Protein AF-A0AAN2FCY9-F1 (afdb_monomer_lite)

Secondary structure (DSSP, 8-state):
--SSSS----TTT--S-GGGS-HHHHHHHHHHHHHHHHHHTT--GGGHHHHTTT--------TT--GGGS-TTHHHHHHHHHHHHHHHHHHHHHHHHTTTT--

Structure (mmCIF, N/CA/C/O backbone):
data_AF-A0AAN2FCY9-F1
#
_entry.id   AF-A0AAN2FCY9-F1
#
loop_
_atom_site.group_PDB
_atom_site.id
_atom_site.type_symbol
_atom_site.label_atom_id
_atom_site.label_alt_id
_atom_site.label_comp_id
_atom_site.label_asym_id
_atom_site.label_entity_id
_atom_site.label_seq_id
_atom_site.pdbx_PDB_ins_code
_atom_site.Cartn_x
_atom_site.Cartn_y
_atom_site.Cartn_z
_atom_site.occupancy
_atom_site.B_iso_or_equiv
_atom_site.auth_seq_id
_atom_site.auth_comp_id
_atom_site.auth_asym_id
_atom_site.auth_atom_id
_atom_site.pdbx_PDB_model_num
ATOM 1 N N . MET A 1 1 ? -4.922 -1.945 -12.453 1.00 72.69 1 MET A N 1
ATOM 2 C CA . MET A 1 1 ? -6.132 -2.781 -12.609 1.00 72.69 1 MET A CA 1
ATOM 3 C C . MET A 1 1 ? -5.690 -4.222 -12.648 1.00 72.69 1 MET A C 1
ATOM 5 O O . MET A 1 1 ? -4.809 -4.531 -13.440 1.00 72.69 1 MET A O 1
ATOM 9 N N . THR A 1 2 ? -6.313 -5.089 -11.850 1.00 75.06 2 THR A N 1
ATOM 10 C CA . THR A 1 2 ? -5.868 -6.485 -11.695 1.00 75.06 2 THR A CA 1
ATOM 11 C C . THR A 1 2 ? -7.050 -7.466 -11.743 1.00 75.06 2 THR A C 1
ATOM 13 O O . THR A 1 2 ? -7.514 -7.925 -10.702 1.00 75.06 2 THR A O 1
ATOM 16 N N . PRO A 1 3 ? -7.630 -7.743 -12.927 1.00 69.44 3 PRO A N 1
ATOM 17 C CA . PRO A 1 3 ? -8.898 -8.471 -13.047 1.00 69.44 3 PRO A CA 1
ATOM 18 C C . PRO A 1 3 ? -8.768 -10.005 -13.072 1.00 69.44 3 PRO A C 1
ATOM 20 O O . PRO A 1 3 ? -9.750 -10.706 -12.846 1.00 69.44 3 PRO A O 1
ATOM 23 N N . ASN A 1 4 ? -7.598 -10.546 -13.398 1.00 73.81 4 ASN A N 1
ATOM 24 C CA . ASN A 1 4 ? -7.377 -11.969 -13.706 1.00 73.81 4 ASN A CA 1
ATOM 25 C C . ASN A 1 4 ? -6.072 -12.509 -13.094 1.00 73.81 4 ASN A C 1
ATOM 27 O O . ASN A 1 4 ? -5.522 -13.491 -13.583 1.00 73.81 4 ASN A O 1
ATOM 31 N N . GLY A 1 5 ? -5.555 -11.843 -12.060 1.00 77.06 5 GLY A N 1
ATOM 32 C CA . GLY A 1 5 ? -4.255 -12.169 -11.474 1.00 77.06 5 GLY A CA 1
ATOM 33 C C . GLY A 1 5 ? -3.060 -11.525 -12.182 1.00 77.06 5 GLY A C 1
ATOM 34 O O . GLY A 1 5 ? -1.940 -11.688 -11.714 1.00 77.06 5 GLY A O 1
ATOM 35 N N . GLU A 1 6 ? -3.280 -10.757 -13.250 1.00 83.94 6 GLU A N 1
ATOM 36 C CA . GLU A 1 6 ? -2.250 -9.931 -13.882 1.00 83.94 6 GLU A CA 1
ATOM 37 C C . GLU A 1 6 ? -2.511 -8.449 -13.613 1.00 83.94 6 GLU A C 1
ATOM 39 O O . GLU A 1 6 ? -3.654 -7.989 -13.670 1.00 83.94 6 GLU A O 1
ATOM 44 N N . MET A 1 7 ? -1.447 -7.695 -13.327 1.00 85.62 7 MET A N 1
ATOM 45 C CA . MET A 1 7 ? -1.528 -6.248 -13.141 1.00 85.62 7 MET A CA 1
ATOM 46 C C . MET A 1 7 ? -1.379 -5.531 -14.484 1.00 85.62 7 MET A C 1
ATOM 48 O O . MET A 1 7 ? -0.337 -5.606 -15.134 1.00 85.62 7 MET A O 1
ATOM 52 N N . TYR A 1 8 ? -2.403 -4.775 -14.864 1.00 82.94 8 TYR A N 1
ATOM 53 C CA . TYR A 1 8 ? -2.391 -3.894 -16.026 1.00 82.94 8 TYR A CA 1
ATOM 54 C C . TYR A 1 8 ? -2.224 -2.447 -15.569 1.00 82.94 8 TYR A C 1
ATOM 56 O O . TYR A 1 8 ? -3.056 -1.902 -14.826 1.00 82.94 8 TYR A O 1
ATOM 64 N N . PHE A 1 9 ? -1.147 -1.831 -16.049 1.00 82.62 9 PHE A N 1
ATOM 65 C CA . PHE A 1 9 ? -0.813 -0.430 -15.823 1.00 82.62 9 PHE A CA 1
ATOM 66 C C . PHE A 1 9 ? -1.008 0.363 -17.113 1.00 82.62 9 PHE A C 1
ATOM 68 O O . PHE A 1 9 ? -0.779 -0.149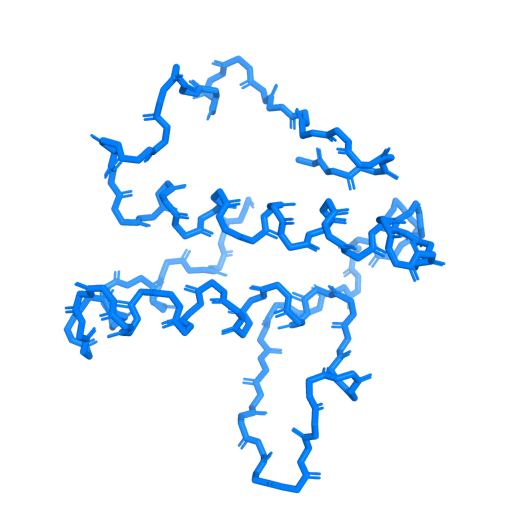 -18.211 1.00 82.62 9 PHE A O 1
ATOM 75 N N . ARG A 1 10 ? -1.409 1.631 -16.984 1.00 80.75 10 ARG A N 1
ATOM 76 C CA . ARG A 1 10 ? -1.299 2.567 -18.105 1.00 80.75 10 ARG A CA 1
ATOM 77 C C . ARG A 1 10 ? 0.182 2.877 -18.317 1.00 80.75 10 ARG A C 1
ATOM 79 O O . ARG A 1 10 ? 0.979 2.760 -17.386 1.00 80.75 10 ARG A O 1
ATOM 86 N N . LYS A 1 11 ? 0.563 3.279 -19.529 1.00 81.31 11 LYS A N 1
ATOM 87 C CA . LYS A 1 11 ? 1.972 3.542 -19.860 1.00 81.31 11 LYS A CA 1
ATOM 88 C C . LYS A 1 11 ? 2.592 4.586 -18.923 1.00 81.31 11 LYS A C 1
ATOM 90 O O . LYS A 1 11 ? 3.763 4.479 -18.586 1.00 81.31 11 LYS A O 1
ATOM 95 N N . GLU A 1 12 ? 1.793 5.551 -18.482 1.00 82.38 12 GLU A N 1
ATOM 96 C CA . GLU A 1 12 ? 2.198 6.658 -17.614 1.00 82.38 12 GLU A CA 1
ATOM 97 C C . GLU A 1 12 ? 2.397 6.233 -16.153 1.00 82.38 12 GLU A C 1
ATOM 99 O O . GLU A 1 12 ? 3.121 6.897 -15.418 1.00 82.38 12 GLU A O 1
ATOM 104 N N . THR A 1 13 ? 1.758 5.140 -15.722 1.00 79.06 13 THR A N 1
ATOM 105 C CA . THR A 1 13 ? 1.813 4.649 -14.335 1.00 79.06 13 THR A CA 1
ATOM 106 C C . THR A 1 13 ? 2.685 3.409 -14.169 1.00 79.06 13 THR A C 1
ATOM 108 O O . THR A 1 13 ? 2.973 3.004 -13.044 1.00 79.06 13 THR A O 1
ATOM 111 N N . TYR A 1 14 ? 3.125 2.803 -15.273 1.00 88.31 14 TYR A N 1
ATOM 112 C CA . TYR A 1 14 ? 4.042 1.674 -15.249 1.00 88.31 14 TYR A CA 1
ATOM 113 C C . TYR A 1 14 ? 5.444 2.098 -14.800 1.00 88.31 14 TYR A C 1
ATOM 115 O O . TYR A 1 14 ? 6.019 3.063 -15.305 1.00 88.31 14 TYR A O 1
ATOM 123 N N . LEU A 1 15 ? 6.028 1.308 -13.902 1.00 90.62 15 LEU A N 1
ATOM 124 C CA . LEU A 1 15 ? 7.408 1.446 -13.453 1.00 90.62 15 LEU A CA 1
ATOM 125 C C . LEU A 1 15 ? 8.114 0.101 -13.608 1.00 90.62 15 LEU A C 1
ATOM 127 O O . LEU A 1 15 ? 7.530 -0.951 -13.351 1.00 90.62 15 LEU A O 1
ATOM 131 N N . LYS A 1 16 ? 9.389 0.141 -14.011 1.00 92.69 16 LYS A N 1
ATOM 132 C CA . LYS A 1 16 ? 10.202 -1.069 -14.208 1.00 92.69 16 LYS A CA 1
ATOM 133 C C . LYS A 1 16 ? 10.415 -1.840 -12.903 1.00 92.69 16 LYS A C 1
ATOM 135 O O . LYS A 1 16 ? 10.469 -3.064 -12.918 1.00 92.69 16 LYS A O 1
ATOM 140 N N . ASP A 1 17 ? 10.548 -1.115 -11.797 1.00 94.31 17 ASP A N 1
ATOM 141 C CA . ASP A 1 17 ? 10.724 -1.679 -10.465 1.00 94.31 17 ASP A CA 1
ATOM 142 C C . ASP A 1 17 ? 10.040 -0.775 -9.437 1.00 94.31 17 ASP A C 1
ATOM 144 O O . ASP A 1 17 ? 10.542 0.299 -9.109 1.00 94.31 17 ASP A O 1
ATOM 148 N N . PHE A 1 18 ? 8.883 -1.203 -8.934 1.00 93.19 18 PHE A N 1
ATOM 149 C CA . PHE A 1 18 ? 8.134 -0.454 -7.926 1.00 93.19 18 PHE A CA 1
ATOM 150 C C . PHE A 1 18 ? 8.857 -0.412 -6.571 1.00 93.19 18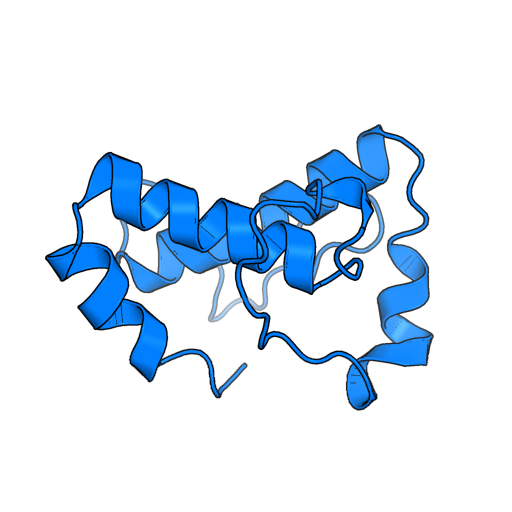 PHE A C 1
ATOM 152 O O . PHE A 1 18 ? 8.649 0.533 -5.811 1.00 93.19 18 PHE A O 1
ATOM 159 N N . SER A 1 19 ? 9.751 -1.359 -6.265 1.00 93.44 19 SER A N 1
ATOM 160 C CA . SER A 1 19 ? 10.422 -1.441 -4.959 1.00 93.44 19 SER A CA 1
ATOM 161 C C . SER A 1 19 ? 11.396 -0.285 -4.694 1.00 93.44 19 SER A C 1
ATOM 163 O O . SER A 1 19 ? 11.648 0.053 -3.534 1.00 93.44 19 SER A O 1
ATOM 165 N N . LEU A 1 20 ? 11.884 0.354 -5.763 1.00 94.06 20 LEU A N 1
ATOM 166 C CA . LEU A 1 20 ? 12.835 1.471 -5.745 1.00 94.06 20 LEU A CA 1
ATOM 167 C C . LEU A 1 20 ? 12.160 2.840 -5.942 1.00 94.06 20 LEU A C 1
ATOM 169 O O . LEU A 1 20 ? 12.824 3.827 -6.253 1.00 94.06 20 LEU A O 1
ATOM 173 N N . THR A 1 21 ? 10.834 2.912 -5.802 1.00 92.00 21 THR A N 1
ATOM 174 C CA . THR A 1 21 ? 10.045 4.114 -6.128 1.00 92.00 21 THR A CA 1
ATOM 175 C C . THR A 1 21 ? 9.480 4.796 -4.880 1.00 92.00 21 THR A C 1
ATOM 177 O O . THR A 1 21 ? 9.823 4.434 -3.753 1.00 92.00 21 THR A O 1
ATOM 180 N N . SER A 1 22 ? 8.632 5.816 -5.058 1.00 92.62 22 SER A N 1
ATOM 181 C CA . SER A 1 22 ? 7.980 6.523 -3.951 1.00 92.62 22 SER A CA 1
ATOM 182 C C . SER A 1 22 ? 7.143 5.581 -3.073 1.00 92.62 22 SER A C 1
ATOM 184 O O . SER A 1 22 ? 6.679 4.531 -3.520 1.00 92.62 22 SER A O 1
ATOM 186 N N . LYS A 1 23 ? 6.902 5.979 -1.816 1.00 92.69 23 LYS A N 1
ATOM 187 C CA . LYS A 1 23 ? 6.025 5.239 -0.892 1.00 92.69 23 LYS A CA 1
ATOM 188 C C . LYS A 1 23 ? 4.630 5.038 -1.488 1.00 92.69 23 LYS A C 1
ATOM 190 O O . LYS A 1 23 ? 4.118 3.929 -1.431 1.00 92.69 23 LYS A O 1
ATOM 195 N N . SER A 1 24 ? 4.082 6.072 -2.127 1.00 90.06 24 SER A N 1
ATOM 196 C CA . SER A 1 24 ? 2.811 6.020 -2.856 1.00 90.06 24 SER A CA 1
ATOM 197 C C . SER A 1 24 ? 2.783 4.929 -3.936 1.00 90.06 24 SER A C 1
ATOM 199 O O . SER A 1 24 ? 1.865 4.117 -3.977 1.00 90.06 24 SER A O 1
ATOM 201 N N . ASN A 1 25 ? 3.829 4.833 -4.763 1.00 91.12 25 ASN A N 1
ATOM 202 C CA . ASN A 1 25 ? 3.902 3.812 -5.812 1.00 91.12 25 ASN A CA 1
ATOM 203 C C . ASN A 1 25 ? 4.077 2.401 -5.233 1.00 91.12 25 ASN A C 1
ATOM 205 O O . ASN A 1 25 ? 3.498 1.447 -5.747 1.00 91.12 25 ASN A O 1
ATOM 209 N N . GLN A 1 26 ? 4.840 2.260 -4.148 1.00 93.81 26 GLN A N 1
ATOM 210 C CA . GLN A 1 26 ? 4.961 0.986 -3.437 1.00 93.81 26 GLN A CA 1
ATOM 211 C C . GLN A 1 26 ? 3.641 0.571 -2.780 1.00 93.81 26 GLN A C 1
ATOM 213 O O . GLN A 1 26 ? 3.267 -0.594 -2.853 1.00 93.81 26 GLN A O 1
ATOM 218 N N . HIS A 1 27 ? 2.919 1.514 -2.174 1.00 92.19 27 HIS A N 1
ATOM 219 C CA . HIS A 1 27 ? 1.590 1.294 -1.604 1.00 92.19 27 HIS A CA 1
ATOM 220 C C . HIS A 1 27 ? 0.603 0.825 -2.674 1.00 92.19 27 HIS A C 1
ATOM 222 O O . HIS A 1 27 ? -0.003 -0.235 -2.524 1.00 92.19 27 HIS A O 1
ATOM 228 N N . PHE A 1 28 ? 0.544 1.535 -3.802 1.00 89.00 28 PHE A N 1
ATOM 229 C CA . PHE A 1 28 ? -0.274 1.157 -4.951 1.00 89.00 28 PHE A CA 1
ATOM 230 C C . PHE A 1 28 ? 0.068 -0.242 -5.480 1.00 89.00 28 PHE A C 1
ATOM 232 O O . PHE A 1 28 ? -0.823 -1.051 -5.735 1.00 89.00 28 PHE A O 1
ATOM 239 N N . PHE A 1 29 ? 1.359 -0.558 -5.600 1.00 92.25 29 PHE A N 1
ATOM 240 C CA . PHE A 1 29 ? 1.801 -1.890 -5.998 1.00 92.25 29 PHE A CA 1
ATOM 241 C C . PHE A 1 29 ? 1.317 -2.966 -5.017 1.00 92.25 29 PHE A C 1
ATOM 243 O O . PHE A 1 29 ? 0.804 -3.994 -5.447 1.00 92.25 29 PHE A O 1
ATOM 250 N N . MET A 1 30 ? 1.427 -2.732 -3.706 1.00 94.44 30 MET A N 1
ATOM 251 C CA . MET A 1 30 ? 0.956 -3.676 -2.686 1.00 94.44 30 MET A CA 1
ATOM 252 C C . MET A 1 30 ? -0.568 -3.858 -2.709 1.00 94.44 30 MET A C 1
ATOM 254 O O . MET A 1 30 ? -1.054 -4.979 -2.522 1.00 94.44 30 MET A O 1
ATOM 258 N N . HIS A 1 31 ? -1.320 -2.790 -2.987 1.00 92.00 31 HIS A N 1
ATOM 259 C CA . HIS A 1 31 ? -2.769 -2.850 -3.194 1.00 92.00 31 HIS A CA 1
ATOM 260 C C . HIS A 1 31 ? -3.105 -3.774 -4.371 1.00 92.00 31 HIS A C 1
ATOM 262 O O . HIS A 1 31 ? -3.824 -4.762 -4.223 1.00 92.00 31 HIS A O 1
ATOM 268 N N . GLU A 1 32 ? -2.522 -3.521 -5.541 1.00 89.81 32 GLU A N 1
ATOM 269 C CA . GLU A 1 32 ? -2.790 -4.319 -6.742 1.00 89.81 32 GLU A CA 1
ATOM 270 C C . GLU A 1 32 ? -2.270 -5.763 -6.623 1.00 89.81 32 GLU A C 1
ATOM 272 O O . GLU A 1 32 ? -2.961 -6.700 -7.027 1.00 89.81 32 GLU A O 1
ATOM 277 N N . MET A 1 33 ? -1.134 -5.986 -5.959 1.00 93.62 33 MET A N 1
ATOM 278 C CA . MET A 1 33 ? -0.639 -7.332 -5.648 1.00 93.62 33 MET A CA 1
ATOM 279 C C . MET A 1 33 ? -1.561 -8.107 -4.706 1.00 93.62 33 MET A C 1
ATOM 281 O O . MET A 1 33 ? -1.669 -9.330 -4.822 1.00 93.62 33 MET A O 1
ATOM 285 N N . THR A 1 34 ? -2.274 -7.428 -3.809 1.00 93.00 34 THR A N 1
ATOM 286 C CA . THR A 1 34 ? -3.282 -8.096 -2.978 1.00 93.00 34 THR A CA 1
ATOM 287 C C . THR A 1 34 ? -4.432 -8.619 -3.832 1.00 93.00 34 THR A C 1
ATOM 289 O O . THR A 1 34 ? -4.925 -9.714 -3.584 1.00 93.00 34 THR A O 1
ATOM 292 N N . HIS A 1 35 ? -4.822 -7.910 -4.891 1.00 89.69 35 HIS A N 1
ATOM 293 C CA . HIS A 1 35 ? -5.813 -8.427 -5.834 1.00 89.69 35 HIS A CA 1
ATOM 294 C C . HIS A 1 35 ? -5.314 -9.646 -6.616 1.00 89.69 35 HIS A C 1
ATOM 296 O O . HIS A 1 35 ? -6.094 -10.572 -6.852 1.00 89.69 35 HIS A O 1
ATOM 302 N N . VAL A 1 36 ? -4.022 -9.699 -6.966 1.00 91.25 36 VAL A N 1
ATOM 303 C CA . VAL A 1 36 ? -3.412 -10.920 -7.525 1.00 91.25 36 VAL A CA 1
ATOM 304 C C . VAL A 1 36 ? -3.561 -12.080 -6.542 1.00 91.25 36 VAL A C 1
ATOM 306 O O . VAL A 1 36 ? -4.029 -13.156 -6.918 1.00 91.25 36 VAL A O 1
ATOM 309 N N . TRP A 1 37 ? -3.224 -11.849 -5.271 1.00 93.25 37 TRP A N 1
ATOM 310 C CA . TRP A 1 37 ? -3.354 -12.848 -4.212 1.00 93.25 37 TRP A CA 1
ATOM 311 C C . TRP A 1 37 ? -4.809 -13.306 -4.021 1.00 93.25 37 TRP A C 1
ATOM 313 O O . TRP A 1 37 ? -5.065 -14.509 -4.000 1.00 93.25 37 TRP A O 1
ATOM 323 N N . GLN A 1 38 ? -5.771 -12.380 -3.972 1.00 91.00 38 GLN A N 1
ATOM 324 C CA . GLN A 1 38 ? -7.204 -12.690 -3.887 1.00 91.00 38 GLN A CA 1
ATOM 325 C C . GLN A 1 38 ? -7.647 -13.597 -5.045 1.00 91.00 38 GLN A C 1
ATOM 327 O O . GLN A 1 38 ? -8.304 -14.615 -4.820 1.00 91.00 38 GLN A O 1
ATOM 332 N N . HIS A 1 39 ? -7.246 -13.268 -6.277 1.00 89.38 39 HIS A N 1
ATOM 333 C CA . HIS A 1 39 ? -7.548 -14.078 -7.458 1.00 89.38 39 HIS A CA 1
ATOM 334 C C . HIS A 1 39 ? -6.968 -15.496 -7.347 1.00 89.38 39 HIS A C 1
ATOM 336 O O . HIS A 1 39 ? -7.669 -16.472 -7.608 1.00 89.38 39 HIS A O 1
ATOM 342 N N . GLN A 1 40 ? -5.711 -15.627 -6.909 1.00 91.56 40 GLN A N 1
ATOM 343 C CA . GLN A 1 40 ? -5.068 -16.930 -6.694 1.00 91.56 40 GLN A CA 1
ATOM 344 C C . GLN A 1 40 ? -5.763 -17.773 -5.611 1.00 91.56 40 GLN A C 1
ATOM 346 O O . GLN A 1 40 ? -5.696 -18.997 -5.661 1.00 91.56 40 GLN A O 1
ATOM 351 N N . HIS A 1 41 ? -6.473 -17.136 -4.677 1.00 90.25 41 HIS A N 1
ATOM 352 C CA . HIS A 1 41 ? -7.263 -17.796 -3.632 1.00 90.25 41 HIS A CA 1
ATOM 353 C C . HIS A 1 41 ? -8.738 -17.990 -4.027 1.00 90.25 41 HIS A C 1
ATOM 355 O O . HIS A 1 41 ? -9.591 -18.227 -3.172 1.00 90.25 41 HIS A O 1
ATOM 361 N N . GLY A 1 42 ? -9.059 -17.898 -5.322 1.00 86.12 42 GLY A N 1
ATOM 362 C CA . GLY A 1 42 ? -10.394 -18.183 -5.850 1.00 86.12 42 GLY A CA 1
ATOM 363 C C . GLY A 1 42 ? -11.419 -17.067 -5.635 1.00 86.12 42 GLY A C 1
ATOM 364 O O . GLY A 1 42 ? -12.610 -17.280 -5.874 1.00 86.12 42 GLY A O 1
ATOM 365 N N . MET A 1 43 ? -10.998 -15.871 -5.209 1.00 83.38 43 MET A N 1
ATOM 366 C CA . MET A 1 43 ? -11.898 -14.720 -5.130 1.00 83.38 43 MET A CA 1
ATOM 367 C C . MET A 1 43 ? -12.171 -14.164 -6.532 1.00 83.38 43 MET A C 1
ATOM 369 O O . MET A 1 43 ? -11.264 -13.953 -7.337 1.00 83.38 43 MET A O 1
ATOM 373 N N . TRP A 1 44 ? -13.441 -13.889 -6.830 1.00 69.56 44 TRP A N 1
ATOM 374 C CA . TRP A 1 44 ? -13.879 -13.397 -8.138 1.00 69.56 44 TRP A CA 1
ATOM 375 C C . TRP A 1 44 ? -13.619 -11.892 -8.308 1.00 69.56 44 TRP A C 1
ATOM 377 O O . TRP A 1 44 ? -14.543 -11.074 -8.320 1.00 69.56 44 TRP A O 1
ATOM 387 N N . VAL A 1 45 ? -12.349 -11.525 -8.503 1.00 63.44 45 VAL A N 1
ATOM 388 C CA . VAL A 1 45 ? -11.892 -10.128 -8.654 1.00 63.44 45 VAL A CA 1
ATOM 389 C C . VAL A 1 45 ? -12.505 -9.430 -9.883 1.00 63.44 45 VAL A C 1
ATOM 391 O O . VAL A 1 45 ? -12.650 -8.210 -9.900 1.00 63.44 45 VAL A O 1
ATOM 394 N N . ARG A 1 46 ? -12.977 -10.186 -10.889 1.00 56.88 46 ARG A N 1
ATOM 395 C CA . ARG A 1 46 ? -13.662 -9.658 -12.092 1.00 56.88 46 ARG A CA 1
ATOM 396 C C . ARG A 1 46 ? -14.973 -8.918 -11.806 1.00 56.88 46 ARG A C 1
ATOM 398 O O . ARG A 1 46 ? -15.411 -8.134 -12.644 1.00 56.88 46 ARG A O 1
ATOM 405 N N . THR A 1 47 ? -15.571 -9.098 -10.627 1.00 52.59 47 THR A N 1
ATOM 406 C CA . THR A 1 47 ? -16.739 -8.305 -10.202 1.00 52.59 47 THR A CA 1
ATOM 407 C C . THR A 1 47 ? -16.408 -6.816 -9.988 1.00 52.59 47 THR A C 1
ATOM 409 O O . THR A 1 47 ? -17.324 -5.994 -9.980 1.00 52.59 47 THR A O 1
ATOM 412 N N . ARG A 1 48 ? -15.114 -6.436 -9.944 1.00 54.41 48 ARG A N 1
ATOM 413 C CA . ARG A 1 48 ? -14.631 -5.037 -9.925 1.00 54.41 48 ARG A CA 1
ATOM 414 C C . ARG A 1 48 ? -15.238 -4.163 -11.021 1.00 54.41 48 ARG A C 1
ATOM 416 O O . ARG A 1 48 ? -15.633 -3.039 -10.739 1.00 54.41 48 ARG A O 1
ATOM 423 N N . GLY A 1 49 ? -15.346 -4.661 -12.255 1.00 52.94 49 GLY A N 1
ATOM 424 C CA . GLY A 1 49 ? -15.864 -3.860 -13.374 1.00 52.94 49 GLY A CA 1
ATOM 425 C C . GLY A 1 49 ? -17.338 -3.467 -13.221 1.00 52.94 49 GLY A C 1
ATOM 426 O O . GLY A 1 49 ? -17.760 -2.454 -13.764 1.00 52.94 49 GLY A O 1
ATOM 427 N N . VAL A 1 50 ? -18.105 -4.242 -12.447 1.00 48.31 50 VAL A N 1
ATOM 428 C CA . VAL A 1 50 ? -19.554 -4.059 -12.269 1.00 48.31 50 VAL A CA 1
ATOM 429 C C . VAL A 1 50 ? -19.871 -3.152 -11.069 1.00 48.31 50 VAL A C 1
ATOM 431 O O . VAL A 1 50 ? -20.875 -2.447 -11.082 1.00 48.31 50 VAL A O 1
ATOM 434 N N . PHE A 1 51 ? -18.994 -3.113 -10.057 1.00 45.47 51 PHE A N 1
ATOM 435 C CA . PHE A 1 51 ? -19.214 -2.384 -8.795 1.00 45.47 51 PHE A CA 1
ATOM 436 C C . PHE A 1 51 ? -18.188 -1.274 -8.498 1.00 45.47 51 PHE A C 1
ATOM 438 O O . PHE A 1 51 ? -18.228 -0.689 -7.417 1.00 45.47 51 PHE A O 1
ATOM 445 N N . SER A 1 52 ? -17.303 -0.941 -9.446 1.00 50.72 52 SER A N 1
ATOM 446 C CA . SER A 1 52 ? -16.241 0.077 -9.293 1.00 50.72 52 SER A CA 1
ATOM 447 C C . SER A 1 52 ? -16.733 1.455 -8.826 1.00 50.72 52 SER A C 1
ATOM 449 O O . SER A 1 52 ? -15.944 2.213 -8.272 1.00 50.72 52 SER A O 1
ATOM 451 N N . TRP A 1 53 ? -18.005 1.799 -9.045 1.00 45.03 53 TRP A N 1
ATOM 452 C CA . TRP A 1 53 ? -18.581 3.084 -8.631 1.00 45.03 53 TRP A CA 1
ATOM 453 C C . TRP A 1 53 ? -19.042 3.109 -7.161 1.00 45.03 53 TRP A C 1
ATOM 455 O O . TRP A 1 53 ? -19.230 4.184 -6.600 1.00 45.03 53 TRP A O 1
ATOM 465 N N . ALA A 1 54 ? -19.219 1.941 -6.535 1.00 48.84 54 ALA A N 1
ATOM 466 C CA . ALA A 1 54 ? -19.727 1.788 -5.169 1.00 48.84 54 ALA A CA 1
ATOM 467 C C . ALA A 1 54 ? -18.647 1.323 -4.171 1.00 48.84 54 ALA A C 1
ATOM 469 O O . ALA A 1 54 ? -18.930 1.120 -2.989 1.00 48.84 54 ALA A O 1
ATOM 470 N N . SER A 1 55 ? -17.411 1.110 -4.631 1.00 58.81 55 SER A N 1
ATOM 471 C CA . SER A 1 55 ? -16.345 0.560 -3.803 1.00 58.81 55 SER A CA 1
ATOM 472 C C . SER A 1 55 ? -15.631 1.644 -2.997 1.00 58.81 55 SER A C 1
ATOM 474 O O . SER A 1 55 ? -14.851 2.434 -3.525 1.00 58.81 55 SER A O 1
ATOM 476 N N . THR A 1 56 ? -15.876 1.653 -1.690 1.00 65.56 56 THR A N 1
ATOM 477 C CA . THR A 1 56 ? -15.211 2.564 -0.759 1.00 65.56 56 THR A CA 1
ATOM 478 C C . THR A 1 56 ? -13.864 1.993 -0.315 1.00 65.56 56 THR A C 1
ATOM 480 O O . THR A 1 56 ? -13.817 0.944 0.326 1.00 65.56 56 THR A O 1
ATOM 483 N N . TYR A 1 57 ? -12.782 2.720 -0.602 1.00 70.62 57 TYR A N 1
ATOM 484 C CA . TYR A 1 57 ? -11.431 2.421 -0.102 1.00 70.62 57 TYR A CA 1
ATOM 485 C C . TYR A 1 57 ? -11.287 2.699 1.399 1.00 70.62 57 TYR A C 1
ATOM 487 O O . TYR A 1 57 ? -10.497 2.063 2.086 1.00 70.62 57 TYR A O 1
ATOM 495 N N . LYS A 1 58 ? -12.098 3.614 1.944 1.00 79.88 58 LYS A N 1
ATOM 496 C CA . LYS A 1 58 ? -12.128 3.894 3.383 1.00 79.88 58 LYS A CA 1
ATOM 497 C C . LYS A 1 58 ? -12.589 2.663 4.161 1.00 79.88 58 LYS A C 1
ATOM 499 O O . LYS A 1 58 ? -13.587 2.025 3.818 1.00 79.88 58 LYS A O 1
ATOM 504 N N . TYR A 1 59 ? -11.896 2.381 5.250 1.00 85.75 59 TYR A N 1
ATOM 505 C CA . TYR A 1 59 ? -12.230 1.338 6.208 1.00 85.75 59 TYR A CA 1
ATOM 506 C C . TYR A 1 59 ? -11.994 1.862 7.627 1.00 85.75 59 TYR A C 1
ATOM 508 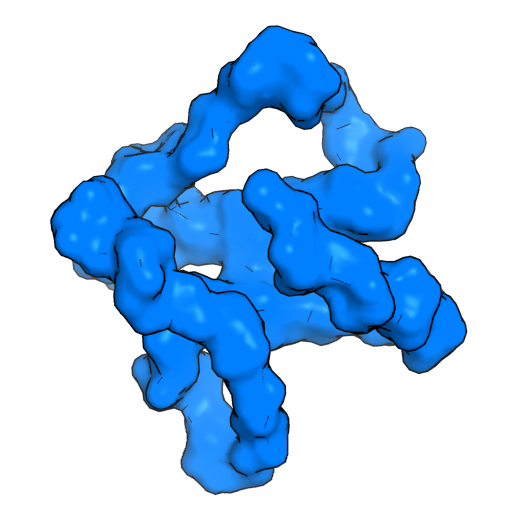O O . TYR A 1 59 ? -11.338 2.881 7.833 1.00 85.75 59 TYR A O 1
ATOM 516 N N . THR A 1 60 ? -12.535 1.151 8.608 1.00 87.06 60 THR A N 1
ATOM 517 C CA . THR A 1 60 ? -12.253 1.380 10.025 1.00 87.06 60 THR A CA 1
ATOM 518 C C . THR A 1 60 ? -11.680 0.094 10.586 1.00 87.06 60 THR A C 1
ATOM 520 O O . THR A 1 60 ? -12.226 -0.978 10.316 1.00 87.06 60 THR A O 1
ATOM 523 N N . ILE A 1 61 ? -10.578 0.198 11.328 1.00 87.88 61 ILE A N 1
ATOM 524 C CA . ILE A 1 61 ? -10.027 -0.942 12.057 1.00 87.88 61 ILE A CA 1
ATOM 525 C C . ILE A 1 61 ? -10.981 -1.291 13.193 1.00 87.88 61 ILE A C 1
ATOM 527 O O . ILE A 1 61 ? -11.262 -0.466 14.059 1.00 87.88 61 ILE A O 1
ATOM 531 N N . ASP A 1 62 ? -11.452 -2.530 13.178 1.00 87.75 62 ASP A N 1
ATOM 532 C CA . ASP A 1 62 ? -12.260 -3.122 14.235 1.00 87.75 62 ASP A CA 1
ATOM 533 C C . ASP A 1 62 ? -11.508 -4.349 14.789 1.00 87.75 62 ASP A C 1
ATOM 535 O O . ASP A 1 62 ? -11.240 -5.280 14.021 1.00 87.75 62 ASP A O 1
ATOM 539 N N . PRO A 1 63 ? -11.149 -4.373 16.091 1.00 87.50 63 PRO A N 1
ATOM 540 C CA . PRO A 1 63 ? -10.442 -5.492 16.720 1.00 87.50 63 PRO A CA 1
ATOM 541 C C . PRO A 1 63 ? -11.146 -6.852 16.597 1.00 87.50 63 PRO A C 1
ATOM 543 O O . PRO A 1 63 ? -10.479 -7.883 16.647 1.00 87.50 63 PRO A O 1
ATOM 546 N N . GLY A 1 64 ? -12.473 -6.880 16.434 1.00 91.38 64 GLY A N 1
ATOM 547 C CA . GLY A 1 64 ? -13.246 -8.110 16.228 1.00 91.38 64 GLY A CA 1
ATOM 548 C C . GLY A 1 64 ? -13.347 -8.542 14.762 1.00 91.38 64 GLY A C 1
ATOM 549 O O . GLY A 1 64 ? -13.893 -9.607 14.457 1.00 91.38 64 GLY A O 1
ATOM 550 N N . LYS A 1 65 ? -12.844 -7.726 13.831 1.00 90.44 65 LYS A N 1
ATOM 551 C CA . LYS A 1 65 ? -13.029 -7.909 12.394 1.00 90.44 65 LYS A CA 1
ATOM 552 C C . LYS A 1 65 ? -11.768 -8.467 11.739 1.00 90.44 65 LYS A C 1
ATOM 554 O O . LYS A 1 65 ? -10.813 -7.748 11.456 1.00 90.44 65 LYS A O 1
ATOM 559 N N . ASN A 1 66 ? -11.811 -9.757 11.411 1.00 93.38 66 ASN A N 1
ATOM 560 C CA . ASN A 1 66 ? -10.789 -10.398 10.580 1.00 93.38 66 ASN A CA 1
ATOM 561 C C . ASN A 1 66 ? -10.735 -9.786 9.170 1.00 93.38 66 ASN A C 1
ATOM 563 O O . ASN A 1 66 ? -11.737 -9.284 8.659 1.00 93.38 66 ASN A O 1
ATOM 567 N N . LEU A 1 67 ? -9.583 -9.904 8.500 1.00 91.00 67 LEU A N 1
ATOM 568 C CA . LEU A 1 67 ? -9.363 -9.350 7.158 1.00 91.00 67 LEU A CA 1
ATOM 569 C C . LEU A 1 67 ? -10.444 -9.787 6.148 1.00 91.00 67 LEU A C 1
ATOM 571 O O . LEU A 1 67 ? -10.973 -8.968 5.406 1.00 91.00 67 LEU A O 1
ATOM 575 N N . ASN A 1 68 ? -10.863 -11.054 6.176 1.00 90.50 68 ASN A N 1
ATOM 576 C CA . ASN A 1 68 ? -11.890 -11.587 5.270 1.00 90.50 68 ASN A CA 1
ATOM 577 C C . ASN A 1 68 ? -13.297 -10.976 5.450 1.00 90.50 68 ASN A C 1
ATOM 579 O O . ASN A 1 68 ? -14.181 -11.235 4.636 1.00 90.50 68 ASN A O 1
ATOM 583 N N . LYS A 1 69 ? -13.526 -10.184 6.505 1.00 91.31 69 LYS A N 1
ATOM 584 C CA . LYS A 1 69 ? -14.776 -9.446 6.740 1.00 91.31 69 LYS A CA 1
ATOM 585 C C . LYS A 1 69 ? -14.766 -8.046 6.120 1.00 91.31 69 LYS A C 1
ATOM 587 O O . LYS A 1 69 ? -15.788 -7.362 6.149 1.00 91.31 69 LYS A O 1
ATOM 592 N N . TYR A 1 70 ? -13.627 -7.578 5.615 1.00 89.31 70 TYR A N 1
ATOM 593 C CA . TYR A 1 70 ? -13.538 -6.337 4.847 1.00 89.31 70 TYR A CA 1
ATOM 594 C C . TYR A 1 70 ? -13.946 -6.584 3.393 1.00 89.31 70 TYR A C 1
ATOM 596 O O . TYR A 1 70 ? -13.840 -7.709 2.896 1.00 89.31 70 TYR A O 1
ATOM 604 N N . SER A 1 71 ? -14.426 -5.539 2.713 1.00 88.19 71 SER A N 1
ATOM 605 C CA . SER A 1 71 ? -14.776 -5.634 1.292 1.00 88.19 71 SER A CA 1
ATOM 606 C C . SER A 1 71 ? -13.549 -5.982 0.439 1.00 88.19 71 SER A C 1
ATOM 608 O O . SER A 1 71 ? -12.408 -5.823 0.878 1.00 88.19 71 SER A O 1
ATOM 610 N N . MET A 1 72 ? -13.772 -6.425 -0.801 1.00 85.31 72 MET A N 1
ATOM 611 C CA . MET A 1 72 ? -12.665 -6.808 -1.684 1.00 85.31 72 MET A CA 1
ATOM 612 C C . MET A 1 72 ? -11.663 -5.680 -1.951 1.00 85.31 72 MET A C 1
ATOM 614 O O . MET A 1 72 ? -10.502 -6.002 -2.159 1.00 85.31 72 MET A O 1
ATOM 618 N N . GLU A 1 73 ? -12.073 -4.405 -1.906 1.00 85.19 73 GLU A N 1
ATOM 619 C CA . GLU A 1 73 ? -11.163 -3.250 -2.024 1.00 85.19 73 GLU A CA 1
ATOM 620 C C . GLU A 1 73 ? -10.538 -2.837 -0.689 1.00 85.19 73 GLU A C 1
ATOM 622 O O . GLU A 1 73 ? -9.396 -2.387 -0.644 1.00 85.19 73 GLU A O 1
ATOM 627 N N . GLN A 1 74 ? -11.263 -3.014 0.417 1.00 89.19 74 GLN A N 1
ATOM 628 C CA . GLN A 1 74 ? -10.756 -2.667 1.743 1.00 89.19 74 GLN A CA 1
ATOM 629 C C . GLN A 1 74 ? -9.642 -3.615 2.200 1.00 89.19 74 GLN A C 1
ATOM 631 O O . GLN A 1 74 ? -8.731 -3.185 2.894 1.00 89.19 74 GLN A O 1
ATOM 636 N N . GLN A 1 75 ? -9.690 -4.896 1.824 1.00 91.75 75 GLN A N 1
ATOM 637 C CA . GLN A 1 75 ? -8.627 -5.851 2.164 1.00 91.75 75 GLN A CA 1
ATOM 638 C C . GLN A 1 75 ? -7.242 -5.430 1.612 1.00 91.75 75 GLN A C 1
ATOM 640 O O . GLN A 1 75 ? -6.309 -5.325 2.409 1.00 91.75 75 GLN A O 1
ATOM 645 N N . PRO A 1 76 ? -7.086 -5.142 0.302 1.00 90.75 76 PRO A N 1
ATOM 646 C CA . PRO A 1 76 ? -5.884 -4.540 -0.272 1.00 90.75 76 PRO A CA 1
ATOM 647 C C . PRO A 1 76 ? -5.444 -3.269 0.429 1.00 90.75 76 PRO A C 1
ATOM 649 O O . PRO A 1 76 ? -4.262 -3.123 0.724 1.00 90.75 76 PRO A O 1
ATOM 652 N N . GLN A 1 77 ? -6.393 -2.387 0.743 1.00 91.00 77 GLN A N 1
ATOM 653 C CA . GLN A 1 77 ? -6.097 -1.126 1.399 1.00 91.00 77 GLN A CA 1
ATOM 654 C C . GLN A 1 77 ? -5.483 -1.351 2.792 1.00 91.00 77 GLN A C 1
ATOM 656 O O . GLN A 1 77 ? -4.424 -0.804 3.098 1.00 91.00 77 GLN A O 1
ATOM 661 N N . VAL A 1 78 ? -6.087 -2.230 3.602 1.00 92.25 78 VAL A N 1
ATOM 662 C CA . VAL A 1 78 ? -5.563 -2.640 4.918 1.00 92.25 78 VAL A CA 1
ATOM 663 C C . VAL A 1 78 ? -4.154 -3.227 4.788 1.00 92.25 78 VAL A C 1
ATOM 665 O O . VAL A 1 78 ? -3.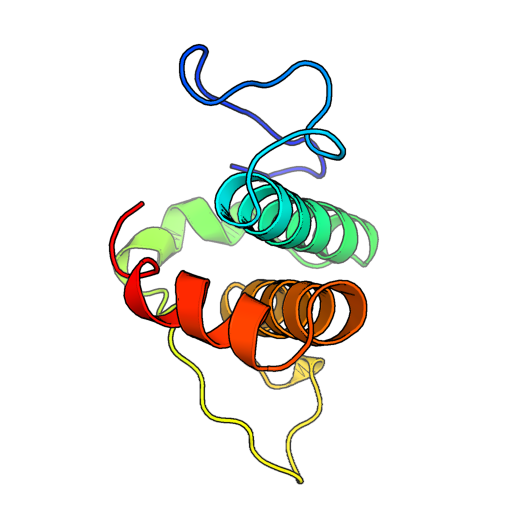267 -2.886 5.570 1.00 92.25 78 VAL A O 1
ATOM 668 N N . ILE A 1 79 ? -3.926 -4.102 3.804 1.00 94.44 79 ILE A N 1
ATOM 669 C CA . ILE A 1 79 ? -2.619 -4.742 3.588 1.00 94.44 79 ILE A CA 1
ATOM 670 C C . ILE A 1 79 ? -1.559 -3.723 3.148 1.00 94.44 79 ILE A C 1
ATOM 672 O O . ILE A 1 79 ? -0.432 -3.755 3.647 1.00 94.44 79 ILE A O 1
ATOM 676 N N . ALA A 1 80 ? -1.900 -2.813 2.239 1.00 93.31 80 ALA A N 1
ATOM 677 C CA . ALA A 1 80 ? -0.986 -1.797 1.736 1.00 93.31 80 ALA A CA 1
ATOM 678 C C . ALA A 1 80 ? -0.612 -0.774 2.826 1.00 93.31 80 ALA A C 1
ATOM 680 O O . ALA A 1 80 ? 0.563 -0.422 2.969 1.00 93.31 80 ALA A O 1
ATOM 681 N N . ASP A 1 81 ? -1.572 -0.368 3.661 1.00 93.12 81 ASP A N 1
ATOM 682 C CA . ASP A 1 81 ? -1.320 0.495 4.821 1.00 93.12 81 ASP A CA 1
ATOM 683 C C . ASP A 1 81 ? -0.454 -0.216 5.871 1.00 93.12 81 ASP A C 1
ATOM 685 O O . ASP A 1 81 ? 0.507 0.363 6.388 1.00 93.12 81 ASP A O 1
ATOM 689 N N . TYR A 1 82 ? -0.724 -1.500 6.139 1.00 94.12 82 TYR A N 1
ATOM 690 C CA . TYR A 1 82 ? 0.112 -2.320 7.019 1.00 94.12 82 TYR A CA 1
ATOM 691 C C . TYR A 1 82 ? 1.553 -2.435 6.503 1.00 94.12 82 TYR A C 1
ATOM 693 O O . TYR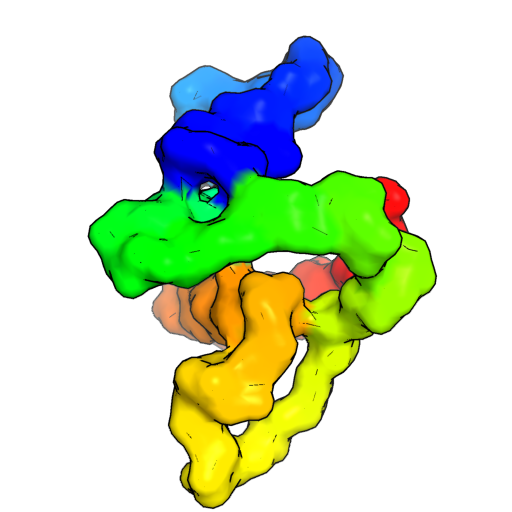 A 1 82 ? 2.498 -2.329 7.286 1.00 94.12 82 TYR A O 1
ATOM 701 N N . PHE A 1 83 ? 1.747 -2.606 5.192 1.00 95.75 83 PHE A N 1
ATOM 702 C CA . PHE A 1 83 ? 3.075 -2.615 4.579 1.00 95.75 83 PHE A CA 1
ATOM 703 C C . PHE A 1 83 ? 3.826 -1.299 4.824 1.00 95.75 83 PHE A C 1
ATOM 705 O O . PHE A 1 83 ? 4.987 -1.333 5.247 1.00 95.75 83 PHE A O 1
ATOM 712 N N . LEU A 1 84 ? 3.179 -0.147 4.609 1.00 94.44 84 LEU A N 1
ATOM 713 C CA . LEU A 1 84 ? 3.799 1.153 4.872 1.00 94.44 84 LEU A CA 1
ATOM 714 C C . LEU A 1 84 ? 4.155 1.314 6.346 1.00 94.44 84 LEU A C 1
ATOM 716 O O . LEU A 1 84 ? 5.279 1.709 6.656 1.00 94.44 84 LEU A O 1
ATOM 720 N N . LEU A 1 85 ? 3.237 0.953 7.244 1.00 94.12 85 LEU A N 1
ATOM 721 C CA . LEU A 1 85 ? 3.474 0.988 8.683 1.00 94.12 85 LEU A CA 1
ATOM 722 C C . LEU A 1 85 ? 4.675 0.118 9.065 1.00 94.12 85 LEU A C 1
ATOM 724 O O . LEU A 1 85 ? 5.541 0.546 9.827 1.00 94.12 85 LEU A O 1
ATOM 728 N N . LYS A 1 86 ? 4.761 -1.093 8.508 1.00 96.94 86 LYS A N 1
ATOM 729 C CA . LYS A 1 86 ? 5.835 -2.039 8.810 1.00 96.94 86 LYS A CA 1
ATOM 730 C C . LYS A 1 86 ? 7.191 -1.585 8.266 1.00 96.94 86 LYS A C 1
ATOM 732 O O . LYS A 1 86 ? 8.199 -1.805 8.934 1.00 96.94 86 LYS A O 1
ATOM 737 N N . LYS A 1 87 ? 7.226 -0.985 7.072 1.00 95.88 87 LYS A N 1
ATOM 738 C CA . LYS A 1 87 ? 8.466 -0.603 6.374 1.00 95.88 87 LYS A CA 1
ATOM 739 C C . LYS A 1 87 ? 8.968 0.794 6.742 1.00 95.88 87 LYS A C 1
ATOM 741 O O . LYS A 1 87 ? 10.175 1.006 6.796 1.00 95.88 87 LYS A O 1
ATOM 746 N N . TYR A 1 88 ? 8.061 1.738 6.979 1.00 95.12 88 TYR A N 1
ATOM 747 C CA . TYR A 1 88 ? 8.368 3.163 7.136 1.00 95.12 88 TYR A CA 1
ATOM 748 C C . TYR A 1 88 ? 7.876 3.764 8.459 1.00 95.12 88 TYR A C 1
ATOM 750 O O . TYR A 1 88 ? 8.101 4.949 8.702 1.00 95.12 88 TYR A O 1
ATOM 758 N N . GLY A 1 89 ? 7.223 2.972 9.314 1.00 94.81 89 GLY A N 1
ATOM 759 C CA . GLY A 1 89 ? 6.654 3.443 10.573 1.00 94.81 89 GLY A CA 1
ATOM 760 C C . GLY A 1 89 ? 5.423 4.331 10.383 1.00 94.81 89 GLY A C 1
ATOM 761 O O . GLY A 1 89 ? 4.923 4.526 9.273 1.00 94.81 89 GLY A O 1
ATOM 762 N N . VAL A 1 90 ? 4.938 4.887 11.496 1.00 91.94 90 VAL A N 1
ATOM 763 C CA . VAL A 1 90 ? 3.729 5.729 11.532 1.00 91.94 90 VAL A CA 1
ATOM 764 C C . VAL A 1 90 ? 3.868 6.946 10.616 1.00 91.94 90 VAL A C 1
ATOM 766 O O . VAL A 1 90 ? 2.969 7.220 9.830 1.00 91.94 90 VAL A O 1
ATOM 769 N N . SER A 1 91 ? 5.031 7.603 10.615 1.00 89.69 91 SER A N 1
ATOM 770 C CA . SER A 1 91 ? 5.282 8.778 9.770 1.00 89.69 91 SER A CA 1
ATOM 771 C C . SER A 1 91 ? 5.200 8.474 8.271 1.00 89.69 91 SER A C 1
ATOM 773 O O . SER A 1 91 ? 4.788 9.321 7.480 1.00 89.69 91 SER A O 1
ATOM 775 N N . GLY A 1 92 ? 5.583 7.265 7.852 1.00 87.31 92 GLY A N 1
ATOM 776 C CA . GLY A 1 92 ? 5.451 6.836 6.463 1.00 87.31 92 GLY A CA 1
ATOM 777 C C . GLY A 1 92 ? 4.020 6.519 6.054 1.00 87.31 92 GLY A C 1
ATOM 778 O O . GLY A 1 92 ? 3.658 6.769 4.907 1.00 87.31 92 GLY A O 1
ATOM 779 N N . LEU A 1 93 ? 3.216 6.008 6.983 1.00 88.75 93 LEU A N 1
ATOM 780 C CA . LEU A 1 93 ? 1.795 5.775 6.765 1.00 88.75 93 LEU A CA 1
ATOM 781 C C . LEU A 1 93 ? 1.024 7.106 6.692 1.00 88.75 93 LEU A C 1
ATOM 783 O O . LEU A 1 93 ? 0.280 7.337 5.741 1.00 88.75 93 LEU A O 1
ATOM 787 N N . GLU A 1 94 ? 1.249 8.013 7.645 1.00 86.25 94 GLU A N 1
ATOM 788 C CA . GLU A 1 94 ? 0.582 9.323 7.704 1.00 86.25 94 GLU A CA 1
ATOM 789 C C . GLU A 1 94 ? 0.821 10.166 6.446 1.00 86.25 94 GLU A C 1
ATOM 791 O O . GLU A 1 94 ? -0.099 10.832 5.970 1.00 86.25 94 GLU A O 1
ATOM 796 N N . SER A 1 95 ? 2.020 10.085 5.852 1.00 82.44 95 SER A N 1
ATOM 797 C CA . SER A 1 95 ? 2.326 10.796 4.603 1.00 82.44 95 SER A CA 1
ATOM 798 C C . SER A 1 95 ? 1.497 10.333 3.398 1.00 82.44 95 SER A C 1
ATOM 800 O O . SER A 1 95 ? 1.425 11.053 2.404 1.00 82.44 95 SER A O 1
ATOM 802 N N . GLU A 1 96 ? 0.873 9.153 3.473 1.00 80.38 96 GLU A N 1
ATOM 803 C CA . GLU A 1 96 ? 0.140 8.536 2.361 1.00 80.38 96 GLU A CA 1
ATOM 804 C C . GLU A 1 96 ? -1.380 8.449 2.602 1.00 80.38 96 GLU A C 1
ATOM 806 O O . GLU A 1 96 ? -2.142 8.581 1.643 1.00 80.38 96 GLU A O 1
ATOM 811 N N . ILE A 1 97 ? -1.850 8.339 3.856 1.00 67.50 97 ILE A N 1
ATOM 812 C CA . ILE A 1 97 ? -3.293 8.313 4.202 1.00 67.50 97 ILE A CA 1
ATOM 813 C C . ILE A 1 97 ? -4.044 9.537 3.635 1.00 67.50 97 ILE A C 1
ATOM 815 O O . ILE A 1 97 ? -5.190 9.426 3.203 1.00 67.50 97 ILE A O 1
ATOM 819 N N . GLY A 1 98 ? -3.397 10.706 3.573 1.00 52.22 98 GLY A N 1
ATOM 820 C CA . GLY A 1 98 ? -3.985 11.936 3.026 1.00 52.22 98 GLY A CA 1
ATOM 821 C C . GLY A 1 98 ? -4.075 12.006 1.493 1.00 52.22 98 GLY A C 1
ATOM 822 O O . GLY A 1 98 ? -4.749 12.897 0.976 1.00 52.22 98 GLY A O 1
ATOM 823 N N . ARG A 1 99 ? -3.420 11.099 0.748 1.00 54.31 99 ARG A N 1
ATOM 824 C CA . ARG A 1 99 ? -3.399 11.105 -0.733 1.00 54.31 99 ARG A CA 1
ATOM 825 C C . ARG A 1 99 ? -4.390 10.129 -1.376 1.00 54.31 99 ARG A C 1
ATOM 827 O O . ARG A 1 99 ? -4.645 10.244 -2.570 1.00 54.31 99 ARG A O 1
ATOM 834 N N . GLN A 1 100 ? -4.997 9.219 -0.613 1.00 52.81 100 GLN A N 1
ATOM 835 C CA . GLN A 1 100 ? -5.846 8.122 -1.117 1.00 52.81 100 GLN A CA 1
ATOM 836 C C . GLN A 1 100 ? -7.274 8.528 -1.552 1.00 52.81 100 GLN A C 1
ATOM 838 O O . GLN A 1 100 ? -8.185 7.704 -1.567 1.00 52.81 100 GLN A O 1
ATOM 843 N N . ALA A 1 101 ? -7.497 9.7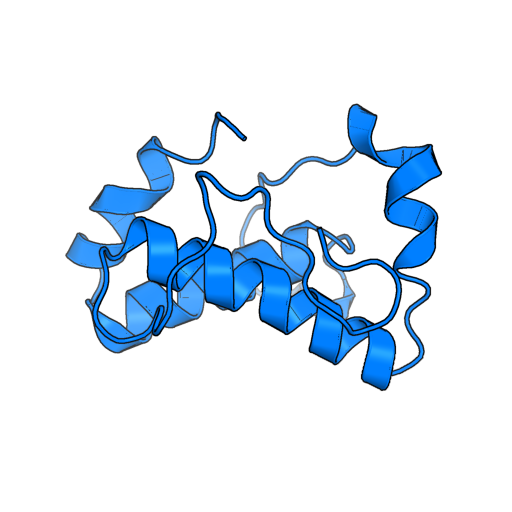92 -1.924 1.00 37.94 101 ALA A N 1
ATOM 844 C CA . ALA A 1 101 ? -8.779 10.255 -2.470 1.00 37.94 101 ALA A CA 1
ATOM 845 C C . ALA A 1 101 ? -8.811 10.334 -4.008 1.00 37.94 101 ALA A C 1
ATOM 847 O O . ALA A 1 101 ? -9.836 10.720 -4.563 1.00 37.94 101 ALA A O 1
ATOM 848 N N . GLY A 1 102 ? -7.726 9.984 -4.701 1.00 36.12 102 GLY A N 1
ATOM 849 C CA . GLY A 1 102 ? -7.663 10.080 -6.157 1.00 36.12 102 GLY A CA 1
ATOM 850 C C . GLY A 1 102 ? -6.863 8.944 -6.769 1.00 36.12 102 GLY A C 1
ATOM 851 O O . GLY A 1 102 ? -5.639 9.023 -6.839 1.00 36.12 102 GLY A O 1
ATOM 852 N N . PHE A 1 103 ? -7.577 7.914 -7.217 1.00 38.91 103 PHE A N 1
ATOM 853 C CA . PHE A 1 103 ? -7.247 7.297 -8.497 1.00 38.91 103 PHE A CA 1
ATOM 854 C C . PHE A 1 103 ? -7.773 8.198 -9.614 1.00 38.91 103 PHE A C 1
ATOM 856 O O . PHE A 1 103 ? -8.895 8.727 -9.438 1.00 38.91 103 PHE A O 1
#

pLDDT: mean 81.62, std 15.74, range [36.12, 96.94]

Sequence (103 aa):
MTPNGEMYFRKETYLKDFSLTSKSNQHFFMHEMTHVWQHQHGMWVRTRGVFSWASTYKYTIDPGKNLNKYSMEQQPQVIADYFLLKKYGVSGLESEIGRQAGF

Foldseek 3Di:
DAQQLDDDDDPVLDDPDQVPDALQSQLVVQLNNVLSVCNVVVHRSNCCVVCVVPDDCDDDDDPVDDLVNDPPNVSSSVRSLVVQCVPPNPVSSVVNVVVPPDD

Radius of gyration: 13.6 Å; chains: 1; bounding box: 33×30×37 Å

Organism: Enterobacter agglomerans (NCBI:txid549)